Protein AF-A0AAN8H7Q9-F1 (afdb_monomer)

pLDDT: mean 80.53, std 20.93, range [28.33, 98.38]

Mean predicted aligned error: 12.23 Å

Nearest PDB structures (foldseek):
  8fty-assembly5_E  TM=9.193E-01  e=4.918E-11  Trichoplusia ni
  7l0e-assembly1_A  TM=9.552E-01  e=1.411E-10  Bos taurus
  7k8g-assembly1_B  TM=9.701E-01  e=2.687E-10  Bos taurus
  8fty-assembly7_G  TM=9.472E-01  e=7.856E-11  Trichoplusia ni
  8fty-assembly4_D  TM=8.831E-01  e=5.529E-11  Trichoplusia ni

Foldseek 3Di:
DDDDDDDDDDDDDPPPDDDPDPDPDPDPDPDDDDCVVVQDADDWFADWDWDDDDDFDDQPDFAKDKAKAARAQAFAVDGHPDRQQHAI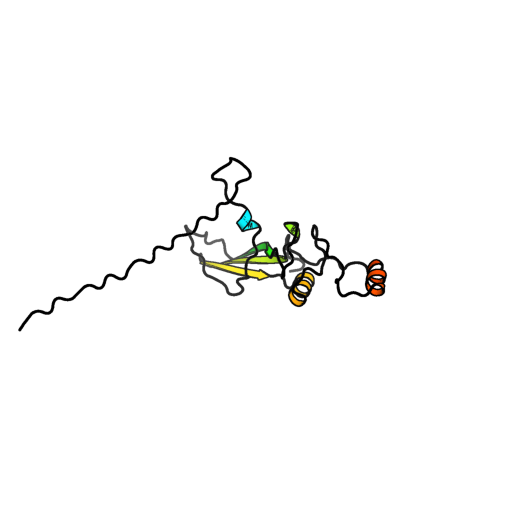KMWIWGDDRRTTIIGIDTDPFPQVVVCNVVSHRPAADDRRDDDPDPPDDPVSNVVVVVDDGDHDPRPRHDDDDDPD

Radius of gyration: 24.79 Å; Cα contacts (8 Å, |Δi|>4): 220; chains: 1; bounding box: 49×56×84 Å

Solvent-accessible surface area (backbone atoms only — not comparable to full-atom values): 10548 Å² total; per-residue (Å²): 140,80,86,83,82,83,78,83,82,78,78,83,81,83,80,80,78,77,81,76,76,85,73,83,68,96,55,96,77,76,91,69,84,74,62,64,74,72,71,45,62,61,83,69,37,77,66,74,38,83,60,90,80,86,82,82,63,60,87,87,56,65,50,72,53,73,49,54,28,50,31,35,38,61,35,70,92,41,70,54,75,32,77,85,42,18,42,19,27,39,37,37,40,40,34,51,93,68,43,48,31,38,31,25,43,65,56,89,28,67,45,52,48,53,17,59,77,66,45,27,68,71,55,39,46,87,62,32,80,48,75,76,64,88,85,52,51,76,65,53,62,53,53,53,72,76,50,79,79,71,78,66,59,70,69,20,75,68,86,78,91,72,96,122

Sequence (164 aa):
MEPITQQQNKSPALTKSKSRKNINHFTDVHGLPCIENIVRSVEETPEPISTNIIGKIPEWINGSFLRNGPGKFEIGNHKFNHWFDGMALLHQFKITNGSVTYKSRFLSSDSYKANNEKNRIVVSEFGTLTMPDPCQNFFQRFLSRFELPKSTDNANVSFVTYKG

InterPro domains:
  IPR004294 Carotenoid oxygenase [PF03055] (42-163)
  IPR004294 Carotenoid oxygenase [PTHR10543] (43-163)

Structure (mmCIF, N/CA/C/O backbone):
data_AF-A0AAN8H7Q9-F1
#
_entry.id   AF-A0AAN8H7Q9-F1
#
loop_
_atom_site.group_PDB
_atom_site.id
_atom_site.type_symbol
_atom_site.label_atom_id
_atom_site.label_alt_id
_atom_site.label_comp_id
_atom_site.label_asym_id
_atom_site.label_entity_id
_atom_site.label_seq_id
_atom_site.pdbx_PDB_ins_code
_atom_site.Cartn_x
_atom_site.Cartn_y
_atom_site.Cartn_z
_atom_site.occupancy
_atom_site.B_iso_or_equiv
_atom_site.auth_seq_id
_atom_site.auth_comp_id
_atom_site.auth_asym_id
_atom_site.auth_atom_id
_atom_site.pdbx_PDB_model_num
ATOM 1 N N . MET A 1 1 ? 30.494 36.295 54.593 1.00 43.41 1 MET A N 1
ATOM 2 C CA . MET A 1 1 ? 29.357 35.488 54.104 1.00 43.41 1 MET A CA 1
ATOM 3 C C . MET A 1 1 ? 28.687 36.290 53.004 1.00 43.41 1 MET A C 1
ATOM 5 O O . MET A 1 1 ? 27.833 37.118 53.286 1.00 43.41 1 MET A O 1
ATOM 9 N N . GLU A 1 2 ? 29.180 36.135 51.780 1.00 34.34 2 GLU A N 1
ATOM 10 C CA . GLU A 1 2 ? 28.620 36.761 50.579 1.00 34.34 2 GLU A CA 1
ATOM 11 C C . GLU A 1 2 ? 27.520 35.856 50.001 1.00 34.34 2 GLU A C 1
ATOM 13 O O . GLU A 1 2 ? 27.703 34.635 49.982 1.00 34.34 2 GLU A O 1
ATOM 18 N N . PRO A 1 3 ? 26.382 36.398 49.536 1.00 33.59 3 PRO A N 1
ATOM 19 C CA . PRO A 1 3 ? 25.374 35.604 48.850 1.00 33.59 3 PRO A CA 1
ATOM 20 C C . PRO A 1 3 ? 25.760 35.395 47.377 1.00 33.59 3 PRO A C 1
ATOM 22 O O . PRO A 1 3 ? 25.965 36.340 46.620 1.00 33.59 3 PRO A O 1
ATOM 25 N N . ILE A 1 4 ? 25.843 34.126 46.976 1.00 36.22 4 ILE A N 1
ATOM 26 C CA . ILE A 1 4 ? 26.117 33.674 45.608 1.00 36.22 4 ILE A CA 1
ATOM 27 C C . ILE A 1 4 ? 24.851 33.870 44.760 1.00 36.22 4 ILE A C 1
ATOM 29 O O . ILE A 1 4 ? 23.852 33.170 44.933 1.00 36.22 4 ILE A O 1
ATOM 33 N N . THR A 1 5 ? 24.903 34.810 43.820 1.00 36.94 5 THR A N 1
ATOM 34 C CA . THR A 1 5 ? 23.888 35.025 42.780 1.00 36.94 5 THR A CA 1
ATOM 35 C C . THR A 1 5 ? 23.876 33.845 41.802 1.00 36.94 5 THR A C 1
ATOM 37 O O . THR A 1 5 ? 24.838 33.632 41.065 1.00 36.94 5 THR A O 1
ATOM 40 N N . GLN A 1 6 ? 22.783 33.076 41.766 1.00 35.16 6 GLN A N 1
ATOM 41 C CA . GLN A 1 6 ? 22.577 32.015 40.774 1.00 35.16 6 GLN A CA 1
ATOM 42 C C . GLN A 1 6 ? 22.249 32.624 39.401 1.00 35.16 6 GLN A C 1
ATOM 44 O O . GLN A 1 6 ? 21.205 33.247 39.211 1.00 35.16 6 GLN A O 1
ATOM 49 N N . GLN A 1 7 ? 23.146 32.431 38.432 1.00 32.53 7 GLN A N 1
ATOM 50 C CA . GLN A 1 7 ? 22.914 32.743 37.022 1.00 32.53 7 GLN A CA 1
ATOM 51 C C . GLN A 1 7 ? 21.978 31.694 36.400 1.00 32.53 7 GLN A C 1
ATOM 53 O O . GLN A 1 7 ? 22.297 30.508 36.337 1.00 32.53 7 GLN A O 1
ATOM 58 N N . GLN A 1 8 ? 20.814 32.138 35.923 1.00 32.34 8 GLN A N 1
ATOM 59 C CA . GLN A 1 8 ? 19.909 31.340 35.096 1.00 32.34 8 GLN A CA 1
ATOM 60 C C . GLN A 1 8 ? 20.484 31.204 33.678 1.00 32.34 8 GLN A C 1
ATOM 62 O O . GLN A 1 8 ? 20.412 32.133 32.874 1.00 32.34 8 GLN A O 1
ATOM 67 N N . ASN A 1 9 ? 21.015 30.026 33.350 1.00 28.33 9 ASN A N 1
ATOM 68 C CA . ASN A 1 9 ? 21.369 29.660 31.980 1.00 28.33 9 ASN A CA 1
ATOM 69 C C . ASN A 1 9 ? 20.093 29.434 31.150 1.00 28.33 9 ASN A C 1
ATOM 71 O O . ASN A 1 9 ? 19.476 28.372 31.210 1.00 28.33 9 ASN A O 1
ATOM 75 N N . LYS A 1 10 ? 19.698 30.433 30.352 1.00 31.55 10 LYS A N 1
ATOM 76 C CA . LYS A 1 10 ? 18.720 30.271 29.266 1.00 31.55 10 LYS A CA 1
ATOM 77 C C . LYS A 1 10 ? 19.407 29.608 28.070 1.00 31.55 10 LYS A C 1
ATOM 79 O O . LYS A 1 10 ? 20.234 30.226 27.406 1.00 31.55 10 LYS A O 1
ATOM 84 N N . SER A 1 11 ? 19.054 28.358 27.785 1.00 29.17 11 SER A N 1
ATOM 85 C CA . SER A 1 11 ? 19.446 27.668 26.551 1.00 29.17 11 SER A CA 1
ATOM 86 C C . SER A 1 11 ? 18.762 28.315 25.332 1.00 29.17 11 SER A C 1
ATOM 88 O O . SER A 1 11 ? 17.565 28.610 25.401 1.00 29.17 11 SER A O 1
ATOM 90 N N . PRO A 1 12 ? 19.470 28.548 24.212 1.00 31.33 12 PRO A N 1
ATOM 91 C CA . PRO A 1 12 ? 18.892 29.205 23.047 1.00 31.33 12 PRO A CA 1
ATOM 92 C C . PRO A 1 12 ? 17.979 28.246 22.272 1.00 31.33 12 PRO A C 1
ATOM 94 O O . PRO A 1 12 ? 18.347 27.115 21.955 1.00 31.33 12 PRO A O 1
ATOM 97 N N . ALA A 1 13 ? 16.771 28.717 21.961 1.00 33.22 13 ALA A N 1
ATOM 98 C CA . ALA A 1 13 ? 15.806 28.016 21.129 1.00 33.22 13 ALA A CA 1
ATOM 99 C C . ALA A 1 13 ? 16.353 27.842 19.702 1.00 33.22 13 ALA A C 1
ATOM 101 O O . ALA A 1 13 ? 16.671 28.815 19.018 1.00 33.22 13 ALA A O 1
ATOM 102 N N . LEU A 1 14 ? 16.439 26.592 19.242 1.00 29.62 14 LEU A N 1
ATOM 103 C CA . LEU 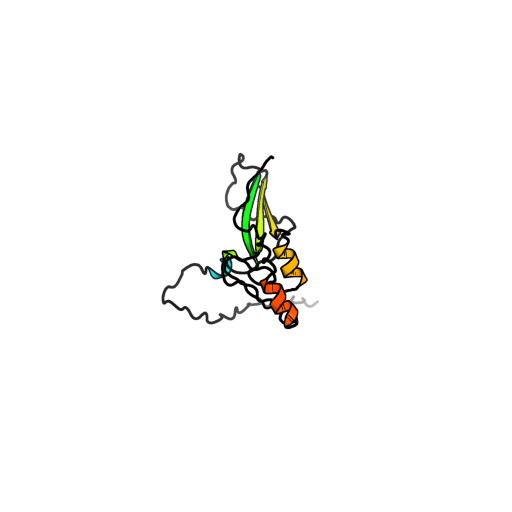A 1 14 ? 16.862 26.240 17.889 1.00 29.62 14 LEU A CA 1
ATOM 104 C C . LEU A 1 14 ? 15.729 26.562 16.893 1.00 29.62 14 LEU A C 1
ATOM 106 O O . LEU A 1 14 ? 14.876 25.725 16.591 1.00 29.62 14 LEU A O 1
ATOM 110 N N . THR A 1 15 ? 15.691 27.787 16.375 1.00 32.22 15 THR A N 1
ATOM 111 C CA . THR A 1 15 ? 14.812 28.156 15.257 1.00 32.22 15 THR A CA 1
ATOM 112 C C . THR A 1 15 ? 15.283 27.454 13.983 1.00 32.22 15 THR A C 1
ATOM 114 O O . THR A 1 15 ? 16.221 27.896 13.324 1.00 32.22 15 THR A O 1
ATOM 117 N N . LYS A 1 16 ? 14.631 26.342 13.618 1.00 31.02 16 LYS A N 1
ATOM 118 C CA . LYS A 1 16 ? 14.824 25.682 12.318 1.00 31.02 16 LYS A CA 1
ATOM 119 C C . LYS A 1 16 ? 14.235 26.562 11.212 1.00 31.02 16 LYS A C 1
ATOM 121 O O . LYS A 1 16 ? 13.026 26.550 10.982 1.00 31.02 16 LYS A O 1
ATOM 126 N N . SER A 1 17 ? 15.087 27.303 10.508 1.00 32.59 17 SER A N 1
ATOM 127 C CA . SER A 1 17 ? 14.730 27.966 9.255 1.00 32.59 17 SER A CA 1
ATOM 128 C C . SER A 1 17 ? 14.482 26.900 8.181 1.00 32.59 17 SER A C 1
ATOM 130 O O . SER A 1 17 ? 15.395 26.280 7.638 1.00 32.59 17 SER A O 1
ATOM 132 N N . LYS A 1 18 ? 13.210 26.626 7.877 1.00 42.06 18 LYS A N 1
ATOM 133 C CA . LYS A 1 18 ? 12.862 25.832 6.695 1.00 42.06 18 LYS A CA 1
ATOM 134 C C . LYS A 1 18 ? 13.144 26.689 5.462 1.00 42.06 18 LYS A C 1
ATOM 136 O O . LYS A 1 18 ? 12.385 27.608 5.165 1.00 42.06 18 LYS A O 1
ATOM 141 N N . SER A 1 19 ? 14.233 26.380 4.761 1.00 36.41 19 SER A N 1
ATOM 142 C CA . SER A 1 19 ? 14.482 26.862 3.402 1.00 36.41 19 SER A CA 1
ATOM 143 C C . SER A 1 19 ? 13.268 26.516 2.532 1.00 36.41 19 SER A C 1
ATOM 145 O O . SER A 1 19 ? 12.966 25.341 2.303 1.00 36.41 19 SER A O 1
ATOM 147 N N . ARG A 1 20 ? 12.511 27.539 2.118 1.00 44.41 20 ARG A N 1
ATOM 148 C CA . ARG A 1 20 ? 11.420 27.395 1.152 1.00 44.41 20 ARG A CA 1
ATOM 149 C C . ARG A 1 20 ? 12.067 27.131 -0.202 1.00 44.41 20 ARG A C 1
ATOM 151 O O . ARG A 1 20 ? 12.601 28.046 -0.819 1.00 44.41 20 ARG A O 1
ATOM 158 N N . LYS A 1 21 ? 12.046 25.877 -0.654 1.00 51.00 21 LYS A N 1
ATOM 159 C CA . LYS A 1 21 ? 12.321 25.569 -2.060 1.00 51.00 21 LYS A CA 1
ATOM 160 C C . LYS A 1 21 ? 11.288 26.331 -2.896 1.00 51.00 21 LYS A C 1
ATOM 162 O O . LYS A 1 21 ? 10.095 26.195 -2.633 1.00 51.00 21 LYS A O 1
ATOM 167 N N . ASN A 1 22 ? 11.740 27.142 -3.850 1.00 48.22 22 ASN A N 1
ATOM 168 C CA . ASN A 1 22 ? 10.863 27.778 -4.831 1.00 48.22 22 ASN A CA 1
ATOM 169 C C . ASN A 1 22 ? 10.239 26.673 -5.687 1.00 48.22 22 ASN A C 1
ATOM 171 O O . ASN A 1 22 ? 10.899 26.096 -6.548 1.00 48.22 22 ASN A O 1
ATOM 175 N N . ILE A 1 23 ? 8.991 26.325 -5.384 1.00 62.56 23 ILE A N 1
ATOM 176 C CA . ILE A 1 23 ? 8.201 25.408 -6.196 1.00 62.56 23 ILE A CA 1
ATOM 177 C C . ILE A 1 23 ? 7.611 26.260 -7.315 1.00 62.56 23 ILE A C 1
ATOM 179 O O . ILE A 1 23 ? 6.762 27.113 -7.066 1.00 62.56 23 ILE A O 1
ATOM 183 N N . ASN A 1 24 ? 8.097 26.062 -8.538 1.00 59.38 24 ASN A N 1
ATOM 184 C CA . ASN A 1 24 ? 7.497 26.679 -9.713 1.00 59.38 24 ASN A CA 1
AT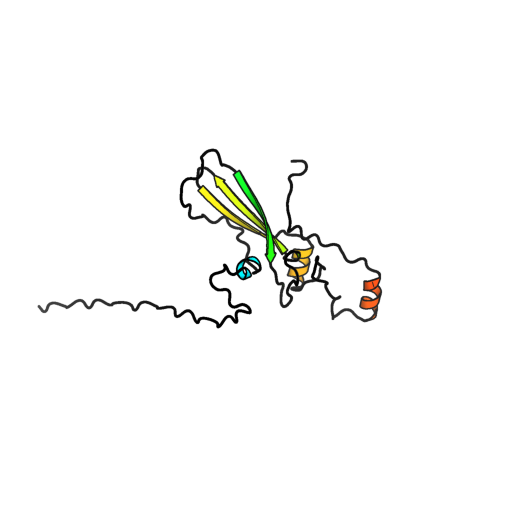OM 185 C C . ASN A 1 24 ? 6.113 26.055 -9.908 1.00 59.38 24 ASN A C 1
ATOM 187 O O . ASN A 1 24 ? 5.997 24.889 -10.287 1.00 59.38 24 ASN A O 1
ATOM 191 N N . HIS A 1 25 ? 5.066 26.812 -9.602 1.00 56.97 25 HIS A N 1
ATOM 192 C CA . HIS A 1 25 ? 3.703 26.403 -9.892 1.00 56.97 25 HIS A CA 1
ATOM 193 C C . HIS A 1 25 ? 3.428 26.644 -11.381 1.00 56.97 25 HIS A C 1
ATOM 195 O O . HIS A 1 25 ? 3.603 27.752 -11.873 1.00 56.97 25 HIS A O 1
ATOM 201 N N . PHE A 1 26 ? 3.005 25.602 -12.101 1.00 67.81 26 PHE A N 1
ATOM 202 C CA . PHE A 1 26 ? 2.601 25.694 -13.514 1.00 67.81 26 PHE A CA 1
ATOM 203 C C . PHE A 1 26 ? 1.240 26.390 -13.710 1.00 67.81 26 PHE A C 1
ATOM 205 O O . PHE A 1 26 ? 0.814 26.609 -14.840 1.00 67.81 26 PHE A O 1
ATOM 212 N N . THR A 1 27 ? 0.548 26.715 -12.617 1.00 70.25 27 THR A N 1
ATOM 213 C CA . THR A 1 27 ? -0.794 27.304 -12.600 1.00 70.25 27 THR A CA 1
ATOM 214 C C . THR A 1 27 ? -0.889 28.365 -11.508 1.00 70.25 27 THR A C 1
ATOM 216 O O . THR A 1 27 ? -0.396 28.128 -10.405 1.00 70.25 27 THR A O 1
ATOM 219 N N . ASP A 1 28 ? -1.635 29.443 -11.750 1.00 70.94 28 ASP A N 1
ATOM 220 C CA . ASP A 1 28 ? -1.913 30.515 -10.772 1.00 70.94 28 ASP A CA 1
ATOM 221 C C . ASP A 1 28 ? -2.919 30.113 -9.671 1.00 70.94 28 ASP A C 1
ATOM 223 O O . ASP A 1 28 ? -3.431 30.943 -8.919 1.00 70.94 28 ASP A O 1
ATOM 227 N N . VAL A 1 29 ? -3.243 28.821 -9.566 1.00 74.50 29 VAL A N 1
ATOM 228 C CA . VAL A 1 29 ? -4.156 28.296 -8.549 1.00 74.50 29 VAL A CA 1
ATOM 229 C C . VAL A 1 29 ? -3.379 28.023 -7.263 1.00 74.50 29 VAL A C 1
ATOM 231 O O . VAL A 1 29 ? -2.494 27.167 -7.215 1.00 74.50 29 VAL A O 1
ATOM 234 N N . HIS A 1 30 ? -3.732 28.738 -6.198 1.00 75.38 30 HIS A N 1
ATOM 235 C CA . HIS A 1 30 ? -3.094 28.637 -4.887 1.00 75.38 30 HIS A CA 1
ATOM 236 C C . HIS A 1 30 ? -4.024 27.987 -3.854 1.00 75.38 30 HIS A C 1
ATOM 238 O O . HIS A 1 30 ? -5.244 28.056 -3.960 1.00 75.38 30 HIS A O 1
ATOM 244 N N . GLY A 1 31 ? -3.444 27.354 -2.830 1.00 76.62 31 GLY A N 1
ATOM 245 C CA . GLY A 1 31 ? -4.199 26.784 -1.705 1.00 76.62 31 GLY A CA 1
ATOM 246 C C . GLY A 1 31 ? -4.783 25.385 -1.934 1.00 76.62 31 GLY A C 1
ATOM 247 O O . GLY A 1 31 ? -5.403 24.842 -1.022 1.00 76.62 31 GLY A O 1
ATOM 248 N N . LEU A 1 32 ? -4.563 24.769 -3.100 1.00 77.62 32 LEU A N 1
ATOM 249 C CA . LEU A 1 32 ? -4.926 23.368 -3.314 1.00 77.62 32 LEU A CA 1
ATOM 250 C C . LEU A 1 32 ? -3.979 22.424 -2.550 1.00 77.62 32 LEU A C 1
ATOM 252 O O . LEU A 1 32 ? -2.772 22.684 -2.483 1.00 77.62 32 LEU A O 1
ATOM 256 N N . PRO A 1 33 ? -4.490 21.305 -2.003 1.00 78.94 33 PRO A N 1
ATOM 257 C CA . PRO A 1 33 ? -3.647 20.262 -1.435 1.00 78.94 33 PRO A CA 1
ATOM 258 C C . PRO A 1 33 ? -2.654 19.737 -2.477 1.00 78.94 33 PRO A C 1
ATOM 260 O O . PRO A 1 33 ? -3.031 19.402 -3.600 1.00 78.94 33 PRO A O 1
ATOM 263 N N . CYS A 1 34 ? -1.378 19.638 -2.104 1.00 81.62 34 CYS A N 1
ATOM 264 C CA . CYS A 1 34 ? -0.363 19.069 -2.983 1.00 81.62 34 CYS A CA 1
ATOM 265 C C . CYS A 1 34 ? -0.536 17.545 -3.074 1.00 81.62 34 CYS A C 1
ATOM 267 O O . CYS A 1 34 ? -0.375 16.839 -2.075 1.00 81.62 34 CYS A O 1
ATOM 269 N N . ILE A 1 35 ? -0.821 17.038 -4.276 1.00 84.75 35 ILE A N 1
ATOM 270 C CA . ILE A 1 35 ? -0.970 15.597 -4.542 1.00 84.75 35 ILE A CA 1
ATOM 271 C C . ILE A 1 35 ? 0.366 14.845 -4.581 1.00 84.75 35 ILE A C 1
ATOM 273 O O . ILE A 1 35 ? 0.370 13.620 -4.549 1.00 84.75 35 ILE A O 1
ATOM 277 N N . GLU A 1 36 ? 1.501 15.550 -4.610 1.00 86.38 36 GLU A N 1
ATOM 278 C CA . GLU A 1 36 ? 2.843 14.949 -4.667 1.00 86.38 36 GLU A CA 1
ATOM 279 C C . GLU A 1 36 ? 3.057 13.913 -3.556 1.00 86.38 36 GLU A C 1
ATOM 281 O O . GLU A 1 36 ? 3.633 12.856 -3.786 1.00 86.38 36 GLU A O 1
ATOM 286 N N . ASN A 1 37 ? 2.541 14.184 -2.354 1.00 87.25 37 ASN A N 1
ATOM 287 C CA . ASN A 1 37 ? 2.686 13.274 -1.219 1.00 87.25 37 ASN A CA 1
ATOM 288 C C . ASN A 1 37 ? 1.944 11.938 -1.414 1.00 87.25 37 ASN A C 1
ATOM 290 O O . ASN A 1 37 ? 2.279 10.975 -0.735 1.00 87.25 37 ASN A O 1
ATOM 294 N N . ILE A 1 38 ? 0.956 11.871 -2.314 1.00 89.50 38 ILE A N 1
ATOM 295 C CA . ILE A 1 38 ? 0.201 10.644 -2.627 1.00 89.50 38 ILE A CA 1
ATOM 296 C C . ILE A 1 38 ? 1.017 9.723 -3.546 1.00 89.50 38 ILE A C 1
ATOM 298 O O . ILE A 1 38 ? 0.860 8.508 -3.502 1.00 89.50 38 ILE A O 1
ATOM 302 N N . VAL A 1 39 ? 1.907 10.297 -4.360 1.00 90.88 39 VAL A N 1
ATOM 303 C CA . VAL A 1 39 ? 2.738 9.584 -5.346 1.00 90.88 39 VAL A CA 1
ATOM 304 C C . VAL A 1 39 ? 4.214 9.541 -4.939 1.00 90.88 39 VAL A C 1
ATOM 306 O O . VAL A 1 39 ? 5.102 9.414 -5.779 1.00 90.88 39 VAL A O 1
ATOM 309 N N . ARG A 1 40 ? 4.492 9.679 -3.639 1.00 93.25 40 ARG A N 1
ATOM 310 C CA . ARG A 1 40 ? 5.839 9.583 -3.075 1.00 93.25 40 ARG A CA 1
ATOM 311 C C . ARG A 1 40 ? 6.040 8.214 -2.442 1.00 93.25 40 ARG A C 1
ATOM 313 O O . ARG A 1 40 ? 5.154 7.714 -1.754 1.00 93.25 40 ARG A O 1
ATOM 320 N N . SER A 1 41 ? 7.224 7.641 -2.637 1.00 95.75 41 SER A N 1
ATOM 321 C CA . SER A 1 41 ? 7.609 6.404 -1.962 1.00 95.75 41 SER A CA 1
ATOM 322 C C . SER A 1 41 ? 7.650 6.578 -0.453 1.00 95.75 41 SER A C 1
ATOM 324 O O . SER A 1 41 ? 8.100 7.604 0.065 1.00 95.75 41 SER A O 1
ATOM 326 N N . VAL A 1 42 ? 7.202 5.544 0.244 1.00 95.94 42 VAL A N 1
ATOM 327 C CA . VAL A 1 42 ? 7.226 5.465 1.701 1.00 95.94 42 VAL A CA 1
ATOM 328 C C . VAL A 1 42 ? 7.930 4.191 2.139 1.00 95.94 42 VAL A C 1
ATOM 330 O O . VAL A 1 42 ? 7.989 3.203 1.407 1.00 95.94 42 VAL A O 1
ATOM 333 N N . GLU A 1 43 ? 8.468 4.215 3.350 1.00 95.56 43 GLU A N 1
ATOM 334 C CA . GLU A 1 43 ? 8.970 3.009 3.994 1.00 95.56 43 GLU A CA 1
ATOM 335 C C . GLU A 1 43 ? 7.808 2.223 4.608 1.00 95.56 43 GLU A C 1
ATOM 337 O O . GLU A 1 43 ? 6.776 2.782 4.997 1.00 95.56 43 GLU A O 1
ATOM 342 N N . GLU A 1 44 ? 7.966 0.906 4.686 1.00 95.75 44 GLU A N 1
ATOM 343 C CA . GLU A 1 44 ? 7.010 0.078 5.408 1.00 95.75 44 GLU A CA 1
ATOM 344 C C . GLU A 1 44 ? 7.158 0.250 6.923 1.00 95.75 44 GLU A C 1
ATOM 346 O O . GLU A 1 44 ? 8.218 0.589 7.443 1.00 95.75 44 GLU A O 1
ATOM 351 N N . THR A 1 45 ? 6.071 0.020 7.652 1.00 97.25 45 THR A N 1
ATOM 352 C CA . THR A 1 45 ? 6.030 0.073 9.115 1.00 97.25 45 THR A CA 1
ATOM 353 C C . THR A 1 45 ? 5.539 -1.285 9.617 1.00 97.25 45 THR A C 1
ATOM 355 O O . THR A 1 45 ? 4.343 -1.435 9.885 1.00 97.25 45 THR A O 1
ATOM 358 N N . PRO A 1 46 ? 6.416 -2.307 9.671 1.00 96.00 46 PRO A N 1
ATOM 359 C CA . PRO A 1 46 ? 6.003 -3.679 9.967 1.00 96.00 46 PRO A CA 1
ATOM 360 C C . PRO A 1 46 ? 5.525 -3.839 11.413 1.00 96.00 46 PRO A C 1
ATOM 362 O O . PRO A 1 46 ? 4.575 -4.585 11.670 1.00 96.00 46 PRO A O 1
ATOM 365 N N . GLU A 1 47 ? 6.141 -3.097 12.335 1.00 97.38 47 GLU A N 1
ATOM 366 C CA . GLU A 1 47 ? 5.757 -3.071 13.741 1.00 97.38 47 GLU A CA 1
ATOM 367 C C . GLU A 1 47 ? 4.540 -2.160 13.961 1.00 97.38 47 GLU A C 1
ATOM 369 O O . GLU A 1 47 ? 4.543 -1.017 13.496 1.00 97.38 47 GLU A O 1
ATOM 374 N N . PRO A 1 48 ? 3.492 -2.622 14.668 1.00 97.00 48 PRO A N 1
ATOM 375 C CA . PRO A 1 48 ? 2.312 -1.806 14.917 1.00 97.00 48 PRO A CA 1
ATOM 376 C C . PRO A 1 48 ? 2.634 -0.542 15.717 1.00 97.00 48 PRO A C 1
ATOM 378 O O . PRO A 1 48 ? 3.149 -0.615 16.831 1.00 97.00 48 PRO A O 1
ATOM 381 N N . ILE A 1 49 ? 2.244 0.616 15.187 1.00 97.69 49 ILE A N 1
ATOM 382 C CA . ILE A 1 49 ? 2.345 1.904 15.877 1.00 97.69 49 ILE A CA 1
ATOM 383 C C . ILE A 1 49 ? 0.982 2.341 16.412 1.00 97.69 49 ILE A C 1
ATOM 385 O O . ILE A 1 49 ? -0.048 2.163 15.757 1.00 97.69 49 ILE A O 1
ATOM 389 N N . SER A 1 50 ? 0.966 2.937 17.603 1.00 96.50 50 SER A N 1
ATOM 390 C CA . SER A 1 50 ? -0.241 3.546 18.168 1.00 96.50 50 SER A CA 1
ATOM 391 C C . SER A 1 50 ? -0.584 4.845 17.445 1.00 96.50 50 SER A C 1
ATOM 393 O O . SER A 1 50 ? 0.298 5.630 17.098 1.00 96.50 50 SER A O 1
ATOM 395 N N . THR A 1 51 ? -1.876 5.089 17.239 1.00 96.12 51 THR A N 1
ATOM 396 C CA . THR A 1 51 ? -2.372 6.305 16.582 1.00 96.12 51 THR A CA 1
ATOM 397 C C . THR A 1 51 ? -2.998 7.268 17.590 1.00 96.12 51 THR A C 1
ATOM 399 O O . THR A 1 51 ? -3.489 6.855 18.641 1.00 96.12 51 THR A O 1
ATOM 402 N N . ASN A 1 52 ? -2.975 8.567 17.278 1.00 96.50 52 ASN A N 1
ATOM 403 C CA . ASN A 1 52 ? -3.677 9.576 18.067 1.00 96.50 52 ASN A CA 1
ATOM 404 C C . ASN A 1 52 ? -5.140 9.661 17.615 1.00 96.50 52 ASN A C 1
ATOM 406 O O . ASN A 1 52 ? -5.408 9.969 16.453 1.00 96.50 52 ASN A O 1
ATOM 410 N N . ILE A 1 53 ? -6.075 9.404 18.527 1.00 95.81 53 ILE A N 1
ATOM 411 C CA . ILE A 1 53 ? -7.510 9.354 18.232 1.00 95.81 53 ILE A CA 1
ATOM 412 C C . ILE A 1 53 ? -8.152 10.673 18.661 1.00 95.81 53 ILE A C 1
ATOM 414 O O . ILE A 1 53 ? -8.031 11.089 19.810 1.00 95.81 53 ILE A O 1
ATOM 418 N N . ILE A 1 54 ? -8.862 11.318 17.734 1.00 96.81 54 ILE A N 1
ATOM 419 C CA . ILE A 1 54 ? -9.659 12.519 18.000 1.00 96.81 54 ILE A CA 1
ATOM 420 C C . ILE A 1 54 ? -11.136 12.121 17.909 1.00 96.81 54 ILE A C 1
ATOM 422 O O . ILE A 1 54 ? -11.593 11.682 16.855 1.00 96.81 54 ILE A O 1
ATOM 426 N N . GLY A 1 55 ? -11.879 12.265 19.008 1.00 95.94 55 GLY A N 1
ATOM 427 C CA . GLY A 1 55 ? -13.273 11.814 19.125 1.00 95.94 55 GLY A CA 1
ATOM 428 C C . GLY A 1 55 ? -13.413 10.446 19.806 1.00 95.94 55 GLY A C 1
ATOM 429 O O . GLY A 1 55 ? -12.526 10.024 20.545 1.00 95.94 55 GLY A O 1
ATOM 430 N N . LYS A 1 56 ? -14.542 9.757 19.584 1.00 95.56 56 LYS A N 1
ATOM 431 C CA . LYS A 1 56 ? -14.835 8.428 20.155 1.00 95.56 56 LYS A CA 1
ATOM 432 C C . LYS A 1 56 ? -15.092 7.418 19.038 1.00 95.56 56 LYS A C 1
ATOM 434 O O . LYS A 1 56 ? -15.961 7.637 18.197 1.00 95.56 56 LYS A O 1
ATOM 439 N N . ILE A 1 57 ? -14.373 6.298 19.061 1.00 95.75 57 ILE A N 1
ATOM 440 C CA . ILE A 1 57 ? -14.642 5.163 18.171 1.00 95.75 57 ILE A CA 1
ATOM 441 C C . ILE A 1 57 ? -15.862 4.399 18.707 1.00 95.75 57 ILE A C 1
ATOM 443 O O . ILE A 1 57 ? -15.879 4.065 19.895 1.00 95.75 57 ILE A O 1
ATOM 447 N N . PRO A 1 58 ? -16.885 4.125 17.876 1.00 95.88 58 PRO A N 1
ATOM 448 C CA . PRO A 1 58 ? -18.035 3.331 18.288 1.00 95.88 58 PRO A CA 1
ATOM 449 C C . PRO A 1 58 ? -17.640 1.929 18.766 1.00 95.88 58 PRO A C 1
ATOM 451 O O . PRO A 1 58 ? -16.840 1.250 18.130 1.00 95.88 58 PRO A O 1
ATOM 454 N N . GLU A 1 59 ? -18.246 1.477 19.863 1.00 94.00 59 GLU A N 1
ATOM 455 C CA . GLU A 1 59 ? -17.892 0.216 20.540 1.00 94.00 59 GLU A CA 1
ATOM 456 C C . GLU A 1 59 ? -18.159 -1.033 19.686 1.00 94.00 59 GLU A C 1
ATOM 458 O O . GLU A 1 59 ? -17.506 -2.058 19.862 1.00 94.00 59 GLU A O 1
ATOM 463 N N . TRP A 1 60 ? -19.071 -0.936 18.716 1.00 95.62 60 TRP A N 1
ATOM 464 C CA . TRP A 1 60 ? -19.368 -2.007 17.764 1.00 95.62 60 TRP A CA 1
ATOM 465 C C . TRP A 1 60 ? -18.321 -2.145 16.645 1.00 95.62 60 TRP A C 1
ATOM 467 O O . TRP A 1 60 ? -18.351 -3.127 15.905 1.00 95.62 60 TRP A O 1
ATOM 477 N N . ILE A 1 61 ? -17.384 -1.198 16.504 1.00 96.38 61 ILE A N 1
ATOM 478 C CA . ILE A 1 61 ? -16.288 -1.296 15.533 1.00 96.38 61 ILE A CA 1
ATOM 479 C C . ILE A 1 61 ? -15.116 -2.031 16.180 1.00 96.38 61 ILE A C 1
ATOM 481 O O . ILE A 1 61 ? -14.357 -1.470 16.969 1.00 96.38 61 ILE A O 1
ATOM 485 N N . ASN A 1 62 ? -14.939 -3.291 15.796 1.00 96.56 62 ASN A N 1
ATOM 486 C CA . ASN A 1 62 ? -13.804 -4.106 16.207 1.00 96.56 62 ASN A CA 1
ATOM 487 C C . ASN A 1 62 ? -13.354 -4.976 15.031 1.00 96.56 62 ASN A C 1
ATOM 489 O O . ASN A 1 62 ? -14.156 -5.708 14.454 1.00 96.56 62 ASN A O 1
ATOM 493 N N . GLY A 1 63 ? -12.086 -4.872 14.641 1.00 96.44 63 GLY A N 1
ATOM 494 C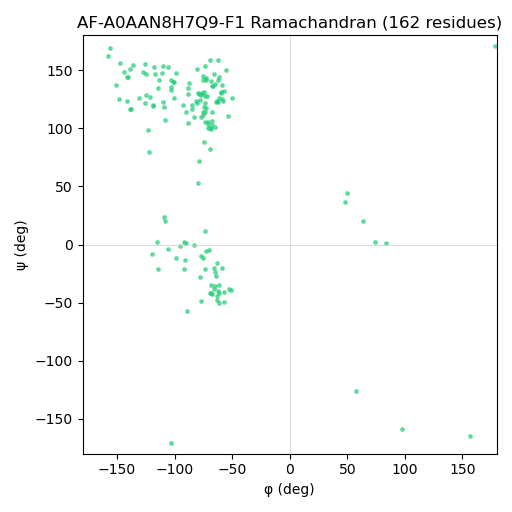 CA . GLY A 1 63 ? -11.580 -5.586 13.474 1.00 96.44 63 GLY A CA 1
ATOM 495 C C . GLY A 1 63 ? -10.347 -4.953 12.844 1.00 96.44 63 GLY A C 1
ATOM 496 O O . GLY A 1 63 ? -9.661 -4.127 13.442 1.00 96.44 63 GLY A O 1
ATOM 497 N N . SER A 1 64 ? -10.047 -5.373 11.616 1.00 96.56 64 SER A N 1
ATOM 498 C CA . SER A 1 64 ? -8.930 -4.848 10.827 1.00 96.56 64 SER A CA 1
ATOM 499 C C . SER A 1 64 ? -9.449 -4.210 9.550 1.00 96.56 64 SER A C 1
ATOM 501 O O . SER A 1 64 ? -10.038 -4.887 8.713 1.00 96.56 64 SER A O 1
ATOM 503 N N . PHE A 1 65 ? -9.195 -2.917 9.385 1.00 95.94 65 PHE A N 1
ATOM 504 C CA . PHE A 1 65 ? -9.416 -2.228 8.126 1.00 95.94 65 PHE A CA 1
ATOM 505 C C . PHE A 1 65 ? -8.145 -2.310 7.285 1.00 95.94 65 PHE A C 1
ATOM 507 O O . PHE A 1 65 ? -7.097 -1.782 7.662 1.00 95.94 65 PHE A O 1
ATOM 514 N N . LEU A 1 66 ? -8.239 -3.021 6.166 1.00 96.69 66 LEU A N 1
ATOM 515 C CA . LEU A 1 66 ? -7.138 -3.238 5.241 1.00 96.69 66 LEU A CA 1
ATOM 516 C C . LEU A 1 66 ? -7.311 -2.344 4.011 1.00 96.69 66 LEU A C 1
ATOM 518 O O . LEU A 1 66 ? -8.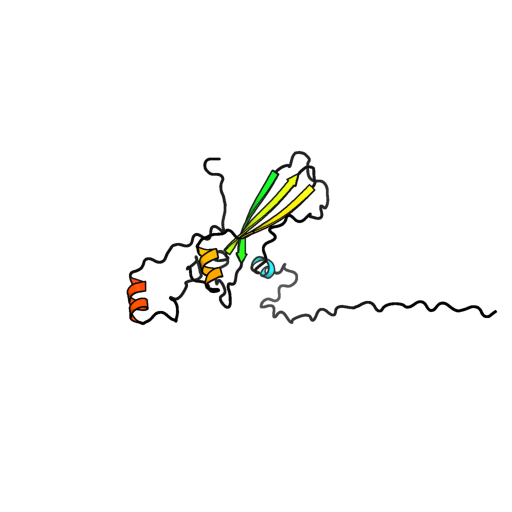400 -2.261 3.442 1.00 96.69 66 LEU A O 1
ATOM 522 N N . ARG A 1 67 ? -6.231 -1.696 3.579 1.00 96.56 67 ARG A N 1
ATOM 523 C CA . ARG A 1 67 ? -6.157 -1.002 2.291 1.00 96.56 67 ARG A CA 1
ATOM 524 C C . ARG A 1 67 ? -4.940 -1.468 1.517 1.00 96.56 67 ARG A C 1
ATOM 526 O O . ARG A 1 67 ? -3.914 -1.791 2.103 1.00 96.56 67 ARG A O 1
ATOM 533 N N . ASN A 1 68 ? -5.078 -1.468 0.203 1.00 95.19 68 ASN A N 1
ATOM 534 C CA . ASN A 1 68 ? -4.002 -1.738 -0.730 1.00 95.19 68 ASN A CA 1
ATOM 535 C C . ASN A 1 68 ? -3.774 -0.503 -1.605 1.00 95.19 68 ASN A C 1
ATOM 537 O O . ASN A 1 68 ? -4.701 0.295 -1.797 1.00 95.19 68 ASN A O 1
ATOM 541 N N . GLY A 1 69 ? -2.550 -0.339 -2.084 1.00 95.38 69 GLY A N 1
ATOM 542 C CA . GLY A 1 69 ? -2.164 0.758 -2.955 1.00 95.38 69 GLY A CA 1
ATOM 543 C C . GLY A 1 69 ? -0.681 0.714 -3.317 1.00 95.38 69 GLY A C 1
ATOM 544 O O . GLY A 1 69 ? 0.078 -0.065 -2.743 1.00 95.38 69 GLY A O 1
ATOM 545 N N . PRO A 1 70 ? -0.243 1.551 -4.265 1.00 96.31 70 PRO A N 1
ATOM 546 C CA . PRO A 1 70 ? 1.171 1.714 -4.568 1.00 96.31 70 PRO A CA 1
ATOM 547 C C . PRO A 1 70 ? 1.873 2.483 -3.439 1.00 96.31 70 PRO A C 1
ATOM 549 O O . PRO A 1 70 ? 1.440 3.570 -3.063 1.00 96.31 70 PRO A O 1
ATOM 552 N N . GLY A 1 71 ? 2.965 1.926 -2.909 1.00 94.75 71 GLY A N 1
ATOM 553 C CA . GLY A 1 71 ? 3.766 2.549 -1.845 1.00 94.75 71 GLY A CA 1
ATOM 554 C C . GLY A 1 71 ? 5.223 2.825 -2.213 1.00 94.75 71 GLY A C 1
ATOM 555 O O . GLY A 1 71 ? 5.930 3.479 -1.449 1.00 94.75 71 GLY A O 1
ATOM 556 N N . LYS A 1 72 ? 5.685 2.339 -3.371 1.00 95.69 72 LYS A N 1
ATOM 5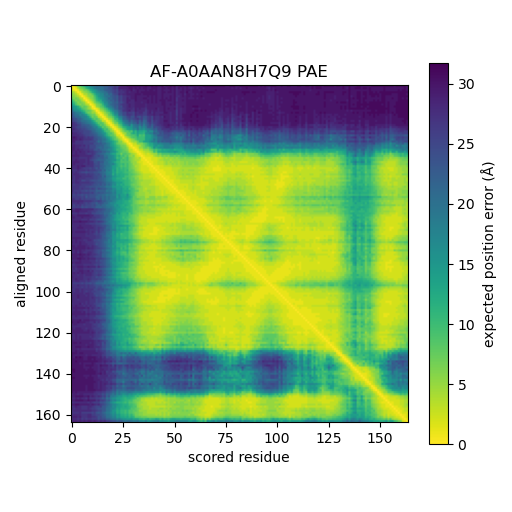57 C CA . LYS A 1 72 ? 7.052 2.552 -3.863 1.00 95.69 72 LYS A CA 1
ATOM 558 C C . LYS A 1 72 ? 7.049 2.855 -5.357 1.00 95.69 72 LYS A C 1
ATOM 560 O O . LYS A 1 72 ? 6.652 2.013 -6.156 1.00 95.69 72 LYS A O 1
ATOM 565 N N . PHE A 1 73 ? 7.501 4.052 -5.703 1.00 95.38 73 PHE A N 1
ATOM 566 C CA . PHE A 1 73 ? 7.498 4.649 -7.039 1.00 95.38 73 PHE A CA 1
ATOM 567 C C . PHE A 1 73 ? 8.892 4.685 -7.692 1.00 95.38 73 PHE A C 1
ATOM 569 O O . PHE A 1 73 ? 9.021 5.041 -8.865 1.00 95.38 73 PHE A O 1
ATOM 576 N N . GLU A 1 74 ? 9.929 4.255 -6.973 1.00 94.50 74 GLU A N 1
ATOM 577 C CA . GLU A 1 74 ? 11.288 4.135 -7.488 1.00 94.50 74 GLU A CA 1
ATOM 578 C C . GLU A 1 74 ? 12.031 2.927 -6.909 1.00 94.50 74 GLU A C 1
ATOM 580 O O . GLU A 1 74 ? 11.806 2.507 -5.771 1.00 94.50 74 GLU A O 1
ATOM 585 N N . ILE A 1 75 ? 12.931 2.361 -7.712 1.00 92.94 75 ILE A N 1
ATOM 586 C CA . ILE A 1 75 ? 13.807 1.250 -7.334 1.00 92.94 75 ILE A CA 1
ATOM 587 C C . ILE A 1 75 ? 15.194 1.534 -7.910 1.00 92.94 75 ILE A C 1
ATOM 589 O O . ILE A 1 75 ? 15.373 1.638 -9.127 1.00 92.94 75 ILE A O 1
ATOM 593 N N . GLY A 1 76 ? 16.176 1.698 -7.022 1.00 90.19 76 GLY A N 1
ATOM 594 C CA . GLY A 1 76 ? 17.492 2.210 -7.387 1.00 90.19 76 GLY A CA 1
ATOM 595 C C . GLY A 1 76 ? 17.381 3.588 -8.041 1.00 90.19 76 GLY A C 1
ATOM 596 O O . GLY A 1 76 ? 16.754 4.496 -7.501 1.00 90.19 76 GLY A O 1
ATOM 597 N N . ASN A 1 77 ? 17.957 3.727 -9.236 1.00 90.06 77 ASN A N 1
ATOM 598 C CA . ASN A 1 77 ? 17.901 4.966 -10.022 1.00 90.06 77 ASN A CA 1
ATOM 599 C C . ASN A 1 77 ? 16.719 5.014 -11.009 1.00 90.06 77 ASN A C 1
ATOM 601 O O . ASN A 1 77 ? 16.598 5.969 -11.777 1.00 90.06 77 ASN A O 1
ATOM 605 N N . HIS A 1 78 ? 15.862 3.991 -11.019 1.00 90.06 78 HIS A N 1
ATOM 606 C CA . HIS A 1 78 ? 14.743 3.875 -11.949 1.00 90.06 78 HIS A CA 1
ATOM 607 C C . HIS A 1 78 ? 13.436 4.289 -11.277 1.00 90.06 78 HIS A C 1
ATOM 609 O O . HIS A 1 78 ? 13.186 3.943 -10.124 1.00 90.06 78 HIS A O 1
ATOM 615 N N . LYS A 1 79 ? 12.590 5.007 -12.017 1.00 92.94 79 LYS A N 1
ATOM 616 C CA . LYS A 1 79 ? 11.279 5.471 -11.557 1.00 92.94 79 LYS A CA 1
ATOM 617 C C . LYS A 1 79 ? 10.181 4.841 -12.393 1.00 92.94 79 LYS A C 1
ATOM 619 O O . LYS A 1 79 ? 10.367 4.618 -13.588 1.00 92.94 79 LYS A O 1
ATOM 624 N N . PHE A 1 80 ? 9.049 4.591 -11.757 1.00 93.00 80 PHE A N 1
ATOM 625 C CA . PHE A 1 80 ? 7.829 4.217 -12.447 1.00 93.00 80 PHE A CA 1
ATOM 626 C C . PHE A 1 80 ? 7.198 5.443 -13.124 1.00 93.00 80 PHE A C 1
ATOM 628 O O . PHE A 1 80 ? 7.218 6.546 -12.578 1.00 93.00 80 PHE A O 1
ATOM 635 N N . ASN A 1 81 ? 6.644 5.248 -14.321 1.00 90.69 81 ASN A N 1
ATOM 636 C CA . ASN A 1 81 ? 6.050 6.309 -15.140 1.00 90.69 81 ASN A CA 1
ATOM 637 C C . ASN A 1 81 ? 4.550 6.492 -14.889 1.00 90.69 81 ASN A C 1
ATOM 639 O O . ASN A 1 81 ? 4.005 7.550 -15.199 1.00 90.69 81 ASN A O 1
ATOM 643 N N . HIS A 1 82 ? 3.876 5.472 -14.351 1.00 91.06 82 HIS A N 1
ATOM 644 C CA . HIS A 1 82 ? 2.438 5.490 -14.120 1.00 91.06 82 HIS A CA 1
ATOM 645 C C . HIS A 1 82 ? 2.104 5.195 -12.656 1.00 91.06 82 HIS A C 1
ATOM 647 O O . HIS A 1 82 ? 2.777 4.409 -11.992 1.00 91.06 82 HIS A O 1
ATOM 653 N N . TRP A 1 83 ? 1.028 5.800 -12.147 1.00 89.06 83 TRP A N 1
ATOM 654 C CA . TRP A 1 83 ? 0.597 5.623 -10.754 1.00 89.06 83 TRP A CA 1
ATOM 655 C C . TRP A 1 83 ? 0.349 4.142 -10.409 1.00 89.06 83 TRP A C 1
ATOM 657 O O . TRP A 1 83 ? 0.772 3.669 -9.356 1.00 89.06 83 TRP A O 1
ATOM 667 N N . PHE A 1 84 ? -0.262 3.387 -11.324 1.00 90.81 84 PHE A N 1
ATOM 668 C CA . PHE A 1 84 ? -0.538 1.954 -11.142 1.00 90.81 84 PHE A CA 1
ATOM 669 C C . PHE A 1 84 ? 0.692 1.044 -11.174 1.00 90.81 84 PHE A C 1
ATOM 671 O O . PHE A 1 84 ? 0.553 -0.143 -10.904 1.00 90.81 84 PHE A O 1
ATOM 678 N N . ASP A 1 85 ? 1.882 1.566 -11.455 1.00 93.06 85 ASP A N 1
ATOM 679 C CA . ASP A 1 85 ? 3.088 0.740 -11.524 1.00 93.06 85 ASP A CA 1
ATOM 680 C C . ASP A 1 85 ? 3.816 0.654 -10.178 1.00 93.06 85 ASP A C 1
ATOM 682 O O . ASP A 1 85 ? 4.695 -0.185 -9.999 1.00 93.06 85 ASP A O 1
ATOM 686 N N . GLY A 1 86 ? 3.466 1.511 -9.212 1.00 94.25 86 GLY A N 1
ATOM 687 C CA . GLY A 1 86 ? 4.110 1.489 -7.904 1.00 94.25 86 GLY A CA 1
ATOM 688 C C . GLY A 1 86 ? 3.904 0.149 -7.188 1.00 94.25 86 GLY A C 1
ATOM 689 O O . GLY A 1 86 ? 2.841 -0.470 -7.292 1.00 94.25 86 GLY A O 1
ATOM 690 N N . MET A 1 87 ? 4.913 -0.306 -6.444 1.00 96.44 87 MET A N 1
ATOM 691 C CA . MET A 1 87 ? 4.867 -1.614 -5.781 1.00 96.44 87 MET A CA 1
ATOM 692 C C . MET A 1 87 ? 3.806 -1.635 -4.678 1.00 96.44 87 MET A C 1
ATOM 694 O O . MET A 1 87 ? 3.703 -0.687 -3.892 1.00 96.44 87 MET A O 1
ATOM 698 N N . ALA A 1 88 ? 3.042 -2.726 -4.619 1.00 97.12 88 ALA A N 1
ATOM 699 C CA . ALA A 1 88 ? 1.947 -2.923 -3.679 1.00 97.12 88 ALA A CA 1
ATOM 700 C C . ALA A 1 88 ? 2.395 -2.818 -2.214 1.00 97.12 88 ALA A C 1
ATOM 702 O O . ALA A 1 88 ? 3.249 -3.574 -1.743 1.00 97.12 88 ALA A O 1
ATOM 703 N N . LEU A 1 89 ? 1.762 -1.910 -1.480 1.00 97.50 89 LEU A N 1
ATOM 704 C CA . LEU A 1 89 ? 1.909 -1.710 -0.049 1.00 97.50 89 LEU A CA 1
ATOM 705 C C . LEU A 1 89 ? 0.552 -1.941 0.614 1.00 97.50 89 LEU A C 1
ATOM 707 O O . LEU A 1 89 ? -0.433 -1.256 0.331 1.00 97.50 89 LEU A O 1
ATOM 711 N N . LEU A 1 90 ? 0.504 -2.916 1.519 1.00 97.69 90 LEU A N 1
ATOM 712 C CA . LEU A 1 90 ? -0.684 -3.169 2.315 1.00 97.69 90 LEU A CA 1
ATOM 713 C C . LEU A 1 90 ? -0.632 -2.322 3.579 1.00 97.69 90 LEU A C 1
ATOM 715 O O . LEU A 1 90 ? 0.379 -2.285 4.278 1.00 97.69 90 LEU A O 1
ATOM 719 N N . HIS A 1 91 ? -1.757 -1.701 3.897 1.00 97.69 91 HIS A N 1
ATOM 720 C CA . HIS A 1 91 ? -1.976 -0.910 5.097 1.00 97.69 91 HIS A CA 1
ATOM 721 C C . HIS A 1 91 ? -3.018 -1.602 5.968 1.00 97.69 91 HIS A C 1
ATOM 723 O O . HIS A 1 91 ? -4.066 -2.016 5.473 1.00 97.69 91 HIS A O 1
ATOM 729 N N . GLN A 1 92 ? -2.761 -1.691 7.270 1.00 97.94 92 GLN A N 1
ATOM 730 C CA . GLN A 1 92 ? -3.708 -2.208 8.249 1.00 97.94 92 GLN A CA 1
ATOM 731 C C . GLN A 1 92 ? -3.936 -1.181 9.352 1.00 97.94 92 GLN A C 1
ATOM 733 O O . GLN A 1 92 ? -2.989 -0.744 10.000 1.00 97.94 92 GLN A O 1
ATOM 738 N N . PHE A 1 93 ? -5.208 -0.891 9.617 1.00 97.81 93 PHE A N 1
ATOM 739 C CA . PHE A 1 93 ? -5.672 -0.226 10.828 1.00 97.81 93 PHE A CA 1
ATOM 740 C C . PHE A 1 93 ? -6.408 -1.255 11.679 1.00 97.81 93 PHE A C 1
ATOM 742 O O . PHE A 1 93 ? -7.501 -1.699 11.320 1.00 97.81 93 PHE A O 1
ATOM 749 N N . LYS A 1 94 ? -5.796 -1.682 12.781 1.00 97.88 94 LYS A N 1
ATOM 750 C CA . LYS A 1 94 ? -6.417 -2.620 13.715 1.00 97.88 94 LYS A CA 1
ATOM 751 C C . LYS A 1 94 ? -7.128 -1.829 14.800 1.00 97.88 94 LYS A C 1
ATOM 753 O O . LYS A 1 94 ? -6.489 -1.064 15.514 1.00 97.88 94 LYS A O 1
ATOM 758 N N . ILE A 1 95 ? -8.434 -2.030 14.911 1.00 97.75 95 ILE A N 1
ATOM 759 C CA . ILE A 1 95 ? -9.312 -1.346 15.857 1.00 97.75 95 ILE A CA 1
ATOM 760 C C . ILE A 1 95 ? -9.747 -2.361 16.905 1.00 97.75 95 ILE A C 1
ATOM 762 O O . ILE A 1 95 ? -10.313 -3.398 16.562 1.00 97.75 95 ILE A O 1
ATOM 766 N N . THR A 1 96 ? -9.474 -2.081 18.177 1.00 96.06 96 THR A N 1
ATOM 767 C CA . THR A 1 96 ? -9.864 -2.947 19.296 1.00 96.06 96 THR A CA 1
ATOM 768 C C . THR A 1 96 ? -10.136 -2.098 20.531 1.00 96.06 96 THR A C 1
ATOM 770 O O . THR A 1 96 ? -9.270 -1.335 20.952 1.00 96.06 96 THR A O 1
ATOM 773 N N . ASN A 1 97 ? -11.328 -2.230 21.123 1.00 92.81 97 ASN A N 1
ATOM 774 C CA . ASN A 1 97 ? -11.723 -1.545 22.364 1.00 92.81 97 ASN A CA 1
ATOM 775 C C . ASN A 1 97 ? -11.443 -0.029 22.345 1.00 92.81 97 ASN A C 1
ATOM 777 O O . ASN A 1 97 ? -10.880 0.528 23.284 1.00 92.81 97 ASN A O 1
ATOM 781 N N . GLY A 1 98 ? -11.772 0.633 21.234 1.00 93.12 98 GLY A N 1
ATOM 782 C CA . GLY A 1 98 ? -11.551 2.071 21.062 1.00 93.12 98 GLY A CA 1
ATOM 783 C C . GLY A 1 98 ? -10.096 2.496 20.836 1.00 93.12 98 GLY A C 1
ATOM 784 O O . GLY A 1 98 ? -9.850 3.686 20.681 1.00 93.12 98 GLY A O 1
ATOM 785 N N . SER A 1 99 ? -9.145 1.560 20.774 1.00 95.25 99 SER A N 1
ATOM 786 C CA . SER A 1 99 ? -7.748 1.810 20.397 1.00 95.25 99 SER A CA 1
ATOM 787 C C . SER A 1 99 ? -7.501 1.444 18.935 1.00 95.25 99 SER A C 1
ATOM 789 O O . SER A 1 99 ? -8.103 0.497 18.425 1.00 95.25 99 SER A O 1
ATOM 791 N N . VAL A 1 100 ? -6.593 2.166 18.268 1.00 97.69 100 VAL A N 1
ATOM 792 C CA . VAL A 1 100 ? -6.224 1.916 16.867 1.00 97.69 100 VAL A CA 1
ATOM 793 C C . VAL A 1 100 ? -4.716 1.855 16.706 1.00 97.69 100 VAL A C 1
ATOM 795 O O . VAL A 1 100 ? -4.006 2.801 17.062 1.00 97.69 100 VAL A O 1
ATOM 798 N N . THR A 1 101 ? -4.242 0.764 16.111 1.00 98.12 101 THR A N 1
ATOM 799 C CA . THR A 1 101 ? -2.854 0.632 15.668 1.00 98.12 101 THR A CA 1
ATOM 800 C C . THR A 1 101 ? -2.764 0.612 14.151 1.00 98.12 101 THR A C 1
ATOM 802 O O . THR A 1 101 ? -3.665 0.123 13.466 1.00 98.12 101 THR A O 1
ATOM 805 N N . TYR A 1 102 ? -1.670 1.155 13.629 1.00 98.38 102 TYR A N 1
ATOM 806 C CA . TYR A 1 102 ? -1.344 1.156 12.210 1.00 98.38 102 TYR A CA 1
ATOM 807 C C . TYR A 1 102 ? -0.111 0.296 11.954 1.00 98.38 102 TYR A C 1
ATOM 809 O O . TYR A 1 102 ? 0.840 0.326 12.731 1.00 98.38 102 TYR A O 1
ATOM 817 N N . LYS A 1 103 ? -0.113 -0.438 10.846 1.00 97.94 103 LYS A N 1
ATOM 818 C CA . LYS A 1 103 ? 1.086 -1.065 10.288 1.00 97.94 103 LYS A CA 1
ATOM 819 C C . LYS A 1 103 ? 0.984 -1.118 8.770 1.00 97.94 103 LYS A C 1
ATOM 821 O O . LYS A 1 103 ? -0.122 -1.142 8.220 1.00 97.94 103 LYS A O 1
ATOM 826 N N . SER A 1 104 ? 2.121 -1.193 8.099 1.00 97.94 104 SER A N 1
ATOM 827 C CA . SER A 1 104 ? 2.190 -1.407 6.657 1.00 97.94 104 SER A CA 1
ATOM 828 C C . SER A 1 104 ? 3.303 -2.371 6.287 1.00 97.94 104 SER A C 1
ATOM 830 O O . SER A 1 104 ? 4.300 -2.485 6.997 1.00 97.94 104 SER A O 1
ATOM 832 N N . ARG A 1 105 ? 3.116 -3.086 5.179 1.00 97.56 105 ARG A N 1
ATOM 833 C CA . ARG A 1 105 ? 4.113 -4.018 4.651 1.00 97.56 105 ARG A CA 1
ATOM 834 C C . ARG A 1 105 ? 3.992 -4.136 3.143 1.00 97.56 105 ARG A C 1
ATOM 836 O O . ARG A 1 105 ? 2.875 -4.227 2.624 1.00 97.56 105 ARG A O 1
ATOM 843 N N . PHE A 1 106 ? 5.123 -4.140 2.449 1.00 97.44 106 PHE A N 1
ATOM 844 C CA . PHE A 1 106 ? 5.143 -4.401 1.018 1.00 97.44 106 PHE A CA 1
ATOM 845 C C . PHE A 1 106 ? 4.694 -5.832 0.735 1.00 97.44 106 PHE A C 1
ATOM 847 O O . PHE A 1 106 ? 5.078 -6.785 1.428 1.00 97.44 106 PHE A O 1
ATOM 854 N N . LEU A 1 107 ? 3.880 -5.994 -0.306 1.00 96.31 107 LEU A N 1
ATOM 855 C CA . LEU A 1 107 ? 3.550 -7.316 -0.807 1.00 96.31 107 LEU A CA 1
ATOM 856 C C . LEU A 1 107 ? 4.837 -7.959 -1.319 1.00 96.31 107 LEU A C 1
ATOM 858 O O . LEU A 1 107 ? 5.520 -7.421 -2.185 1.00 96.31 107 LEU A O 1
ATOM 862 N N . SER A 1 108 ? 5.173 -9.129 -0.784 1.00 95.06 108 SER A N 1
ATOM 863 C CA . SER A 1 108 ? 6.364 -9.879 -1.191 1.00 95.06 108 SER A CA 1
ATOM 864 C C . SER A 1 108 ? 6.125 -10.641 -2.502 1.00 95.06 108 SER A C 1
ATOM 866 O O . SER A 1 108 ? 6.321 -11.857 -2.547 1.00 95.06 108 SER A O 1
ATOM 868 N N . SER A 1 109 ? 5.674 -9.923 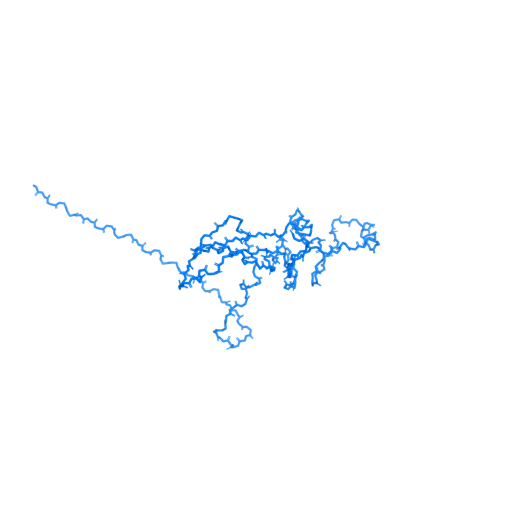-3.533 1.00 94.19 109 SER A N 1
ATOM 869 C CA . SER A 1 109 ? 5.468 -10.434 -4.888 1.00 94.19 109 SER A CA 1
ATOM 870 C C . SER A 1 109 ? 6.805 -10.754 -5.561 1.00 94.19 109 SER A C 1
ATOM 872 O O . SER A 1 109 ? 7.860 -10.250 -5.156 1.00 94.19 109 SER A O 1
ATOM 874 N N . ASP A 1 110 ? 6.780 -11.602 -6.579 1.00 94.00 110 ASP A N 1
ATOM 875 C CA . ASP A 1 110 ? 7.965 -11.955 -7.354 1.00 94.00 110 ASP A CA 1
ATOM 876 C C . ASP A 1 110 ? 8.505 -10.733 -8.104 1.00 94.00 110 ASP A C 1
ATOM 878 O O . ASP A 1 110 ? 9.719 -10.537 -8.156 1.00 94.00 110 ASP A O 1
ATOM 882 N N . SER A 1 111 ? 7.623 -9.850 -8.587 1.00 92.75 111 SER A N 1
ATOM 883 C CA . SER A 1 111 ? 8.005 -8.574 -9.205 1.00 92.75 111 SER A CA 1
ATOM 884 C C . SER A 1 111 ? 8.715 -7.660 -8.206 1.00 92.75 111 SER A C 1
ATOM 886 O O . SER A 1 111 ? 9.779 -7.120 -8.514 1.00 92.75 111 SER A O 1
ATOM 888 N N . TYR A 1 112 ? 8.200 -7.539 -6.975 1.00 94.31 112 TYR A N 1
ATOM 889 C CA . TYR A 1 112 ? 8.836 -6.732 -5.933 1.00 94.31 112 TYR A CA 1
ATOM 890 C C . TYR A 1 112 ? 10.217 -7.276 -5.551 1.00 94.31 112 TYR A C 1
ATOM 892 O O . TYR A 1 112 ? 11.189 -6.518 -5.519 1.00 94.31 112 TYR A O 1
ATOM 900 N N . LYS A 1 113 ? 10.328 -8.590 -5.314 1.00 94.88 113 LYS A N 1
ATOM 901 C CA . LYS A 1 113 ? 11.602 -9.246 -4.980 1.00 94.88 113 LYS A CA 1
ATOM 902 C C . LYS A 1 113 ? 12.617 -9.096 -6.106 1.00 94.88 113 LYS A C 1
ATOM 904 O O . LYS A 1 113 ? 13.719 -8.619 -5.858 1.00 94.88 113 LYS A O 1
ATOM 909 N N . ALA A 1 114 ? 12.232 -9.415 -7.341 1.00 92.06 114 ALA A N 1
ATOM 910 C CA . ALA A 1 114 ? 13.123 -9.349 -8.493 1.00 92.06 114 ALA A CA 1
ATOM 911 C C . ALA A 1 114 ? 13.620 -7.921 -8.756 1.00 92.06 114 ALA A C 1
ATOM 913 O O . ALA A 1 114 ? 14.797 -7.724 -9.072 1.00 92.06 114 ALA A O 1
ATOM 914 N N . ASN A 1 115 ? 12.746 -6.921 -8.601 1.00 92.12 115 ASN A N 1
ATOM 915 C CA . ASN A 1 115 ? 13.138 -5.525 -8.746 1.00 92.12 115 ASN A CA 1
ATOM 916 C C . ASN A 1 115 ? 14.099 -5.090 -7.619 1.00 92.12 115 ASN A C 1
ATOM 918 O O . ASN A 1 115 ? 15.101 -4.420 -7.875 1.00 92.12 115 ASN A O 1
ATOM 922 N N . ASN A 1 116 ? 13.819 -5.487 -6.373 1.00 92.44 116 ASN A N 1
ATOM 923 C CA . ASN A 1 116 ? 14.635 -5.128 -5.213 1.00 92.44 116 ASN A CA 1
ATOM 924 C C . ASN A 1 116 ? 16.014 -5.815 -5.230 1.00 92.44 116 ASN A C 1
ATOM 926 O O . ASN A 1 116 ? 17.020 -5.161 -4.973 1.00 92.44 116 ASN A O 1
ATOM 930 N N . GLU A 1 117 ? 16.081 -7.097 -5.602 1.00 93.31 117 GLU A N 1
ATOM 931 C CA . GLU A 1 117 ? 17.325 -7.874 -5.719 1.00 93.31 117 GLU A CA 1
ATOM 932 C C . GLU A 1 117 ? 18.282 -7.295 -6.763 1.00 93.31 117 GLU A C 1
ATOM 934 O O . GLU A 1 117 ? 19.486 -7.211 -6.527 1.00 93.31 117 GLU A O 1
ATOM 939 N N . LYS A 1 118 ? 17.758 -6.866 -7.918 1.00 89.38 118 LYS A N 1
ATOM 940 C CA . LYS A 1 118 ? 18.577 -6.277 -8.992 1.00 89.38 118 LYS A CA 1
ATOM 941 C C . LYS A 1 118 ? 18.730 -4.760 -8.873 1.00 89.38 118 LYS A C 1
ATOM 943 O O . LYS A 1 118 ? 19.353 -4.154 -9.744 1.00 89.38 118 LYS A O 1
ATOM 948 N N . ASN A 1 119 ? 18.149 -4.151 -7.835 1.00 91.38 119 ASN A N 1
ATOM 949 C CA . ASN A 1 119 ? 18.123 -2.707 -7.595 1.00 91.38 119 ASN A CA 1
ATOM 950 C C . ASN A 1 119 ? 17.721 -1.881 -8.839 1.00 91.38 119 ASN A C 1
ATOM 952 O O . ASN A 1 119 ? 18.263 -0.806 -9.104 1.00 91.38 119 ASN A O 1
ATOM 956 N N . ARG A 1 120 ? 16.793 -2.417 -9.641 1.00 90.25 120 ARG A N 1
ATOM 957 C CA . ARG A 1 120 ? 16.260 -1.797 -10.862 1.00 90.25 120 ARG A CA 1
ATOM 958 C C . ARG A 1 120 ? 14.896 -2.388 -11.196 1.00 90.25 120 ARG A C 1
ATOM 960 O O . ARG A 1 120 ? 14.578 -3.484 -10.755 1.00 90.25 120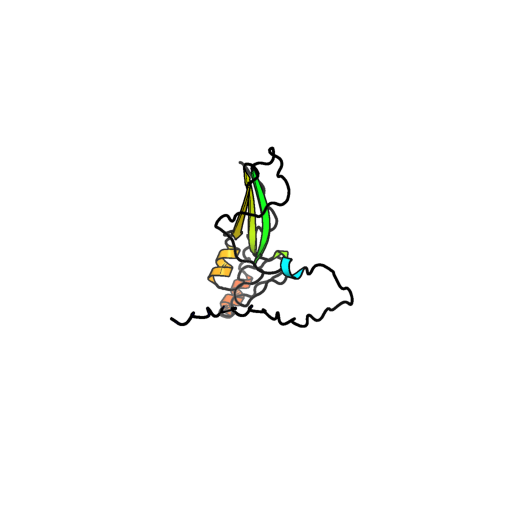 ARG A O 1
ATOM 967 N N . ILE A 1 121 ? 14.116 -1.707 -12.028 1.00 89.88 121 ILE A N 1
ATOM 968 C CA . ILE A 1 121 ? 12.847 -2.251 -12.530 1.00 89.88 121 ILE A CA 1
ATOM 969 C C . ILE A 1 121 ? 13.178 -3.301 -13.607 1.00 89.88 121 ILE A C 1
ATOM 971 O O . ILE A 1 121 ? 13.787 -2.981 -14.632 1.00 89.88 121 ILE A O 1
ATOM 975 N N . VAL A 1 122 ? 12.860 -4.568 -13.336 1.00 87.75 122 VAL A N 1
ATOM 976 C CA . VAL A 1 122 ? 13.157 -5.732 -14.195 1.00 87.75 122 VAL A CA 1
ATOM 977 C C . VAL A 1 122 ? 11.899 -6.386 -14.750 1.00 87.75 122 VAL A C 1
ATOM 979 O O . VAL A 1 122 ? 11.989 -7.089 -15.753 1.00 87.75 122 VAL A O 1
ATOM 982 N N . VAL A 1 123 ? 10.755 -6.162 -14.101 1.00 86.62 123 VAL A N 1
ATOM 983 C CA . VAL A 1 123 ? 9.433 -6.592 -14.564 1.00 86.62 123 VAL A CA 1
ATOM 984 C C . VAL A 1 123 ? 8.700 -5.388 -15.145 1.00 86.62 123 VAL A C 1
ATOM 986 O O . VAL A 1 123 ? 8.704 -4.313 -14.549 1.00 86.62 123 VAL A O 1
ATOM 989 N N . SER A 1 124 ? 8.108 -5.563 -16.327 1.00 88.06 124 SER A N 1
ATOM 990 C CA . SER A 1 124 ? 7.275 -4.529 -16.942 1.00 88.06 124 SER A CA 1
ATOM 991 C C . SER A 1 124 ? 5.932 -4.438 -16.226 1.00 88.06 124 SER A C 1
ATOM 993 O O . SER A 1 124 ? 5.263 -5.450 -16.027 1.00 88.06 124 SER A O 1
ATOM 995 N N . GLU A 1 125 ? 5.548 -3.217 -15.876 1.00 90.69 125 GLU A N 1
ATOM 996 C CA . GLU A 1 125 ? 4.264 -2.895 -15.251 1.00 90.69 125 GLU A CA 1
ATOM 997 C C . GLU A 1 125 ? 3.316 -2.271 -16.292 1.00 90.69 125 GLU A C 1
ATOM 999 O O . GLU A 1 125 ? 3.611 -2.258 -17.489 1.00 90.69 125 GLU A O 1
ATOM 1004 N N . PHE A 1 126 ? 2.172 -1.743 -15.857 1.00 88.69 126 PHE A N 1
ATOM 1005 C CA . PHE A 1 126 ? 1.131 -1.207 -16.736 1.00 88.69 126 PHE A CA 1
ATOM 1006 C C . PHE A 1 126 ? 1.627 -0.083 -17.666 1.00 88.69 126 PHE A C 1
ATOM 1008 O O . PHE A 1 126 ? 1.382 -0.130 -18.871 1.00 88.69 126 PHE A O 1
ATOM 1015 N N . GLY A 1 127 ? 2.318 0.925 -17.128 1.00 86.31 127 GLY A N 1
ATOM 1016 C CA . GLY A 1 127 ? 2.818 2.087 -17.876 1.00 86.31 127 GLY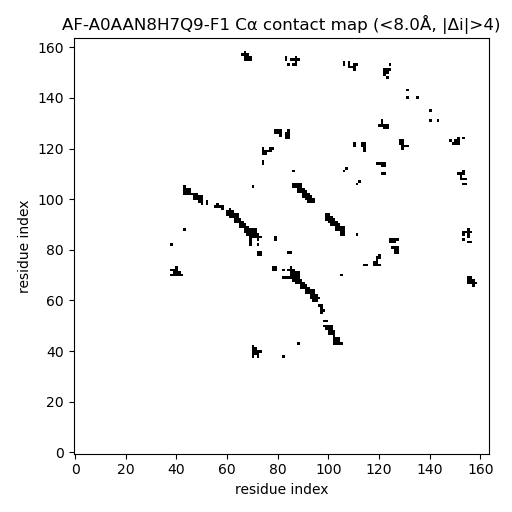 A CA 1
ATOM 1017 C C . GLY A 1 127 ? 4.343 2.201 -17.936 1.00 86.31 127 GLY A C 1
ATOM 1018 O O . GLY A 1 127 ? 4.872 3.160 -18.504 1.00 86.31 127 GLY A O 1
ATOM 1019 N N . THR A 1 128 ? 5.066 1.236 -17.367 1.00 85.38 128 THR A N 1
ATOM 1020 C CA . THR A 1 128 ? 6.530 1.230 -17.299 1.00 85.38 128 THR A CA 1
ATOM 1021 C C . THR A 1 128 ? 7.063 -0.032 -17.949 1.00 85.38 128 THR A C 1
ATOM 1023 O O . THR A 1 128 ? 7.120 -1.099 -17.339 1.00 85.38 128 THR A O 1
ATOM 1026 N N . LEU A 1 129 ? 7.480 0.107 -19.206 1.00 82.62 129 LEU A N 1
ATOM 1027 C CA . LEU A 1 129 ? 8.141 -0.961 -19.943 1.00 82.62 129 LEU A CA 1
ATOM 1028 C C . LEU A 1 129 ? 9.608 -1.054 -19.530 1.00 82.62 129 LEU A C 1
ATOM 1030 O O . LEU A 1 129 ? 10.344 -0.064 -19.540 1.00 82.62 129 LEU A O 1
ATOM 1034 N N . THR A 1 130 ? 10.048 -2.261 -19.197 1.00 77.81 130 THR A N 1
ATOM 1035 C CA . THR A 1 130 ? 11.449 -2.528 -18.883 1.00 77.81 130 THR A CA 1
ATOM 1036 C C . THR A 1 130 ? 12.210 -2.877 -20.143 1.00 77.81 130 THR A C 1
ATOM 1038 O O . THR A 1 130 ? 11.824 -3.782 -20.883 1.00 77.81 130 THR A O 1
ATOM 1041 N N . MET A 1 131 ? 13.341 -2.213 -20.353 1.00 65.88 131 MET A N 1
ATOM 1042 C CA . MET A 1 131 ? 14.278 -2.633 -21.385 1.00 65.88 131 MET A CA 1
ATOM 1043 C C . MET A 1 131 ? 15.044 -3.885 -20.928 1.00 65.88 131 MET A C 1
ATOM 1045 O O . MET A 1 131 ? 15.345 -4.016 -19.733 1.00 65.88 131 MET A O 1
ATOM 1049 N N . PRO A 1 132 ? 15.371 -4.807 -21.854 1.00 64.44 132 PRO A N 1
ATOM 1050 C CA . PRO A 1 132 ? 16.238 -5.940 -21.552 1.00 64.44 132 PRO A CA 1
ATOM 1051 C C . PRO A 1 132 ? 17.572 -5.447 -20.985 1.00 64.44 132 PRO A C 1
ATOM 1053 O O . PRO A 1 132 ? 18.012 -4.337 -21.289 1.00 64.44 132 PRO A O 1
ATOM 1056 N N . ASP A 1 133 ? 18.185 -6.269 -20.129 1.00 63.66 133 ASP A N 1
ATOM 1057 C CA . ASP A 1 133 ? 19.409 -5.909 -19.411 1.00 63.66 133 ASP A CA 1
ATOM 1058 C C . ASP A 1 133 ? 20.471 -5.368 -20.390 1.00 63.66 133 ASP A C 1
ATOM 1060 O O . ASP A 1 133 ? 20.772 -6.052 -21.374 1.00 63.66 133 ASP A O 1
ATOM 1064 N N . PRO A 1 134 ? 21.033 -4.163 -20.166 1.00 59.78 134 PRO A N 1
ATOM 1065 C CA . PRO A 1 134 ? 22.061 -3.603 -21.042 1.00 59.78 134 PRO A CA 1
ATOM 1066 C C . PRO A 1 134 ? 23.306 -4.497 -21.146 1.00 59.78 134 PRO A C 1
ATOM 1068 O O . PRO A 1 134 ? 24.043 -4.389 -22.123 1.00 59.78 134 PRO A O 1
ATOM 1071 N N . CYS A 1 135 ? 23.513 -5.402 -20.184 1.00 62.62 135 CYS A N 1
ATOM 1072 C CA . CYS A 1 135 ? 24.589 -6.388 -20.190 1.00 62.62 135 CYS A CA 1
ATOM 1073 C C . CYS A 1 135 ? 24.271 -7.653 -21.012 1.00 62.62 135 CYS A C 1
ATOM 1075 O O . CYS A 1 135 ? 25.108 -8.551 -21.080 1.00 62.62 135 CYS A O 1
ATOM 1077 N N . GLN A 1 136 ? 23.085 -7.773 -21.624 1.00 63.53 136 GLN A N 1
ATOM 1078 C CA . GLN A 1 136 ? 22.786 -8.904 -22.505 1.00 63.53 136 GLN A CA 1
ATOM 1079 C C . GLN A 1 136 ? 23.523 -8.767 -23.840 1.00 63.53 136 GLN A C 1
ATOM 1081 O O . GLN A 1 136 ? 23.394 -7.769 -24.552 1.00 63.53 136 GLN A O 1
ATOM 1086 N N . ASN A 1 137 ? 24.246 -9.821 -24.221 1.00 68.12 137 ASN A N 1
ATOM 1087 C CA . ASN A 1 137 ? 24.908 -9.899 -25.522 1.00 68.12 137 ASN A CA 1
ATOM 1088 C C . ASN A 1 137 ? 23.884 -9.853 -26.674 1.00 68.12 137 ASN A C 1
ATOM 1090 O O . ASN A 1 137 ? 22.714 -10.202 -26.506 1.00 68.12 137 ASN A O 1
ATOM 1094 N N . PHE A 1 138 ? 24.327 -9.477 -27.881 1.00 65.50 138 PHE A N 1
ATOM 1095 C CA . PHE A 1 138 ? 23.457 -9.302 -29.058 1.00 65.50 138 PHE A CA 1
ATOM 1096 C C . PHE A 1 138 ? 22.535 -10.507 -29.331 1.00 65.50 138 PHE A C 1
ATOM 1098 O O . PHE A 1 138 ? 21.357 -10.325 -29.638 1.00 65.50 138 PHE A O 1
ATOM 1105 N N . PHE A 1 139 ? 23.047 -11.730 -29.153 1.00 65.50 139 PHE A N 1
ATOM 1106 C CA . PHE A 1 139 ? 22.278 -12.970 -29.300 1.00 65.50 139 PHE A CA 1
ATOM 1107 C C . PHE A 1 139 ? 21.219 -13.156 -28.213 1.00 65.50 139 PHE A C 1
ATOM 1109 O O . PHE A 1 139 ? 20.095 -13.527 -28.532 1.00 65.50 139 PHE A O 1
ATOM 1116 N N . GLN A 1 140 ? 21.527 -12.844 -26.951 1.00 63.16 140 GLN A N 1
ATOM 1117 C CA . GLN A 1 140 ? 20.535 -12.899 -25.875 1.00 63.16 140 GLN A CA 1
ATOM 1118 C C . GLN A 1 140 ? 19.432 -11.859 -26.089 1.00 63.16 140 GLN A C 1
ATOM 1120 O O . GLN A 1 140 ? 18.262 -12.184 -25.950 1.00 63.16 140 GLN A O 1
ATOM 1125 N N . ARG A 1 141 ? 19.778 -10.657 -26.571 1.00 64.38 141 ARG A N 1
ATOM 1126 C CA . ARG A 1 141 ? 18.797 -9.628 -26.960 1.00 64.38 141 ARG A CA 1
ATOM 1127 C C . ARG A 1 141 ? 17.918 -10.049 -28.146 1.00 64.38 141 ARG A C 1
ATOM 1129 O O . ARG A 1 141 ? 16.824 -9.519 -28.335 1.00 64.38 141 ARG A O 1
ATOM 1136 N N . PHE A 1 142 ? 18.410 -10.931 -29.015 1.00 68.88 142 PHE A N 1
ATOM 1137 C CA . PHE A 1 142 ? 17.609 -11.522 -30.087 1.00 68.88 142 PHE A CA 1
ATOM 1138 C C . PHE A 1 142 ? 16.692 -12.620 -29.542 1.00 68.88 142 PHE A C 1
ATOM 1140 O O . PHE A 1 142 ? 15.491 -12.566 -29.787 1.00 68.88 142 PHE A O 1
ATOM 1147 N N . LEU A 1 143 ? 17.233 -13.548 -28.748 1.00 67.12 143 LEU A N 1
ATOM 1148 C CA . LEU A 1 143 ? 16.484 -14.640 -28.121 1.00 67.12 143 LEU A CA 1
ATOM 1149 C C . LEU A 1 143 ? 15.397 -14.134 -27.163 1.00 67.12 143 LEU A C 1
ATOM 1151 O O . LEU A 1 143 ? 14.298 -14.677 -27.159 1.00 67.12 143 LEU A O 1
ATOM 1155 N N . SER A 1 144 ? 15.637 -13.027 -26.454 1.00 65.00 144 SER A N 1
ATOM 1156 C CA . SER A 1 144 ? 14.660 -12.406 -25.553 1.00 65.00 144 SER A CA 1
ATOM 1157 C C . SER A 1 144 ? 13.401 -11.899 -26.263 1.00 65.00 144 SER A C 1
ATOM 1159 O O . SER A 1 144 ? 12.412 -11.616 -25.602 1.00 65.00 144 SER A O 1
ATOM 1161 N N . ARG A 1 145 ? 13.408 -11.752 -27.599 1.00 62.72 145 ARG A N 1
ATOM 1162 C CA . ARG A 1 145 ? 12.188 -11.442 -28.370 1.00 62.72 145 ARG A CA 1
ATOM 1163 C C . ARG A 1 145 ? 11.246 -12.637 -28.498 1.00 62.72 145 ARG A C 1
ATOM 1165 O O . ARG A 1 145 ? 10.075 -12.441 -28.803 1.00 62.72 145 ARG A O 1
ATOM 1172 N N . PHE A 1 146 ? 11.765 -13.848 -28.318 1.00 70.19 146 PHE A N 1
ATOM 1173 C CA . PHE A 1 146 ? 11.004 -15.094 -28.393 1.00 70.19 146 PHE A CA 1
ATOM 1174 C C . PHE A 1 146 ? 10.602 -15.607 -27.005 1.00 70.19 146 PHE A C 1
ATOM 1176 O O . PHE A 1 146 ? 9.756 -16.493 -26.905 1.00 70.19 146 PHE A O 1
ATOM 1183 N N . GLU A 1 147 ? 11.166 -15.038 -25.937 1.00 64.31 147 GLU A N 1
ATOM 1184 C CA . GLU A 1 147 ? 10.703 -15.258 -24.570 1.00 64.31 147 GLU A CA 1
ATOM 1185 C C . GLU A 1 147 ? 9.484 -14.372 -24.291 1.00 64.31 147 GLU A C 1
ATOM 1187 O O . GLU A 1 147 ? 9.540 -13.147 -24.403 1.00 64.31 147 GLU A O 1
ATOM 1192 N N . LEU A 1 148 ? 8.365 -14.996 -23.918 1.00 59.72 148 LEU A N 1
ATOM 1193 C CA . LEU A 1 148 ? 7.190 -14.270 -23.445 1.00 59.72 148 LEU A CA 1
ATOM 1194 C C . LEU A 1 148 ? 7.561 -13.504 -22.165 1.00 59.72 148 LEU A C 1
ATOM 1196 O O . LEU A 1 148 ? 7.999 -14.135 -21.196 1.00 59.72 148 LEU A O 1
ATOM 1200 N N . PRO A 1 149 ? 7.393 -12.168 -22.126 1.00 66.75 149 PRO A N 1
ATOM 1201 C CA . PRO A 1 149 ? 7.653 -11.410 -20.915 1.00 66.75 149 PRO A CA 1
ATOM 1202 C C . PRO A 1 149 ? 6.744 -11.929 -19.800 1.00 66.75 149 PRO A C 1
ATOM 1204 O O . PRO A 1 149 ? 5.539 -12.109 -19.991 1.00 66.75 149 PRO A O 1
ATOM 1207 N N . LYS A 1 150 ? 7.333 -12.198 -18.631 1.00 70.25 150 LYS A N 1
ATOM 1208 C CA . LYS A 1 150 ? 6.562 -12.592 -17.451 1.00 70.25 150 LYS A CA 1
ATOM 1209 C C . LYS A 1 150 ? 5.576 -11.478 -17.115 1.00 70.25 150 LYS A C 1
ATOM 1211 O O . LYS A 1 150 ? 5.962 -10.313 -17.042 1.00 70.25 150 LYS A O 1
ATOM 1216 N N . SER A 1 151 ? 4.315 -11.855 -16.924 1.00 81.75 151 SER A N 1
ATOM 1217 C CA . SER A 1 151 ? 3.294 -10.927 -16.450 1.00 81.75 151 SER A CA 1
ATOM 1218 C C . SER A 1 151 ? 3.621 -10.483 -15.024 1.00 81.75 151 SER A C 1
ATOM 1220 O O . SER A 1 151 ? 4.185 -11.260 -14.250 1.00 81.75 151 SER A O 1
ATOM 1222 N N . THR A 1 152 ? 3.285 -9.238 -14.699 1.00 87.94 152 THR A N 1
ATOM 1223 C CA . THR A 1 152 ? 3.454 -8.693 -13.352 1.00 87.94 152 THR A CA 1
ATOM 1224 C C . THR A 1 152 ? 2.491 -9.359 -12.370 1.00 87.94 152 THR A C 1
ATOM 1226 O O . THR A 1 152 ? 1.327 -9.618 -12.679 1.00 87.94 152 THR A O 1
ATOM 1229 N N . ASP A 1 153 ? 2.984 -9.619 -11.164 1.00 93.44 153 ASP A N 1
ATOM 1230 C CA . ASP A 1 153 ? 2.206 -10.058 -10.005 1.00 93.44 153 ASP A CA 1
ATOM 1231 C C . ASP A 1 153 ? 2.087 -8.943 -8.945 1.00 93.44 153 ASP A C 1
ATOM 1233 O O . ASP A 1 153 ? 1.792 -9.194 -7.772 1.00 93.44 153 ASP A O 1
ATOM 1237 N N . ASN A 1 154 ? 2.307 -7.687 -9.353 1.00 93.38 154 ASN A N 1
ATOM 1238 C CA . ASN A 1 154 ? 2.110 -6.500 -8.528 1.00 93.38 154 ASN A CA 1
ATOM 1239 C C . ASN A 1 154 ? 0.616 -6.252 -8.246 1.00 93.38 154 ASN A C 1
ATOM 1241 O O . ASN A 1 154 ? -0.053 -5.439 -8.883 1.00 93.38 154 ASN A O 1
ATOM 1245 N N . ALA A 1 155 ? 0.073 -6.956 -7.256 1.00 94.25 155 ALA A N 1
ATOM 1246 C CA . ALA A 1 155 ? -1.312 -6.800 -6.830 1.00 94.25 155 ALA A CA 1
ATOM 1247 C C . ALA A 1 155 ? -1.482 -5.561 -5.933 1.00 94.25 155 ALA A C 1
ATOM 1249 O O . ALA A 1 155 ? -1.674 -5.701 -4.729 1.00 94.25 155 ALA A O 1
ATOM 1250 N N . ASN A 1 156 ? -1.409 -4.349 -6.497 1.00 93.31 156 ASN A N 1
ATOM 1251 C CA . ASN A 1 156 ? -1.519 -3.072 -5.764 1.00 93.31 156 ASN A CA 1
ATOM 1252 C C . ASN A 1 156 ? -2.934 -2.452 -5.759 1.00 93.31 156 ASN A C 1
ATOM 1254 O O . ASN A 1 156 ? -3.143 -1.404 -5.153 1.00 93.31 156 ASN A O 1
ATOM 1258 N N . VAL A 1 157 ? -3.907 -3.084 -6.424 1.00 93.62 157 VAL A N 1
ATOM 1259 C CA . VAL A 1 157 ? -5.253 -2.516 -6.616 1.00 93.62 157 VAL A CA 1
ATOM 1260 C C . VAL A 1 157 ? -6.207 -2.891 -5.483 1.00 93.62 157 VAL A C 1
ATOM 1262 O O . VAL A 1 157 ? -6.806 -2.024 -4.850 1.00 93.62 157 VAL A O 1
ATOM 1265 N N . SER A 1 158 ? -6.397 -4.189 -5.237 1.00 93.88 158 SER A N 1
ATOM 1266 C CA . SER A 1 158 ? -7.410 -4.682 -4.299 1.00 93.88 158 SER A CA 1
ATOM 1267 C C . SER A 1 158 ? -7.054 -6.068 -3.766 1.00 93.88 158 SER A C 1
ATOM 1269 O O . SER A 1 158 ? -6.133 -6.715 -4.259 1.00 93.88 158 SER A O 1
ATOM 1271 N N . PHE A 1 159 ? -7.788 -6.512 -2.752 1.00 93.06 159 PHE A N 1
ATOM 1272 C CA . PHE A 1 159 ? -7.753 -7.867 -2.216 1.00 93.06 159 PHE A CA 1
ATOM 1273 C C . PHE A 1 159 ? -9.189 -8.334 -1.962 1.00 93.06 159 PHE A C 1
ATOM 1275 O O . PHE A 1 159 ? -10.097 -7.530 -1.748 1.00 93.06 159 PHE A O 1
ATOM 1282 N N . VAL A 1 160 ? -9.392 -9.646 -1.977 1.00 93.50 160 VAL A N 1
ATOM 1283 C CA . VAL A 1 160 ? -10.673 -10.273 -1.657 1.00 93.50 160 VAL A CA 1
ATOM 1284 C C . VAL A 1 160 ? -10.411 -11.544 -0.869 1.00 93.50 160 VAL A C 1
ATOM 1286 O O . VAL A 1 160 ? -9.429 -12.245 -1.117 1.00 93.50 160 VAL A O 1
ATOM 1289 N N . THR A 1 161 ? -11.284 -11.847 0.083 1.00 92.38 161 THR A N 1
ATOM 1290 C CA . THR A 1 161 ? -11.258 -13.137 0.767 1.00 92.38 161 THR A CA 1
ATOM 1291 C C . THR A 1 161 ? -11.782 -14.202 -0.185 1.00 92.38 161 THR A C 1
ATOM 1293 O O . THR A 1 161 ? -12.916 -14.116 -0.657 1.00 92.38 161 THR A O 1
ATOM 1296 N N . TYR A 1 162 ? -10.971 -15.217 -0.464 1.00 90.88 162 TYR A N 1
ATOM 1297 C CA . TYR A 1 162 ? -11.357 -16.338 -1.310 1.00 90.88 162 TYR A CA 1
ATOM 1298 C C . TYR A 1 162 ? -11.132 -17.645 -0.558 1.00 90.88 162 TYR A C 1
ATOM 1300 O O . TYR A 1 162 ? -10.009 -17.940 -0.172 1.00 90.88 162 TYR A O 1
ATOM 1308 N N . LYS A 1 163 ? -12.204 -18.430 -0.389 1.00 91.75 163 LYS A N 1
ATOM 1309 C CA . LYS A 1 163 ? -12.212 -19.730 0.313 1.00 91.75 163 LYS A CA 1
ATOM 1310 C C . LYS A 1 163 ? -11.873 -19.701 1.817 1.00 91.75 163 LYS A C 1
ATOM 1312 O O . LYS A 1 163 ? -11.621 -20.763 2.376 1.00 91.75 163 LYS A O 1
ATOM 1317 N N . GLY A 1 164 ? -12.008 -18.541 2.462 1.00 72.31 164 GLY A N 1
ATOM 1318 C CA . GLY A 1 164 ? -11.889 -18.389 3.922 1.00 72.31 164 GLY A CA 1
ATOM 1319 C C . GLY A 1 164 ? -10.451 -18.439 4.403 1.00 72.31 164 GLY A C 1
ATOM 1320 O O . GLY A 1 164 ? -10.258 -18.923 5.536 1.00 72.31 164 GLY A O 1
#

Secondary structure (DSSP, 8-state):
----------PPP------------SSS--SPPPGGGGGS------SPEE----S---TT--EEEEEEEEEE-EETTEE-SSGGGSEEEEEEEEEETTEEEEEEEE---HHHHHHHHTTS--S--SS-PPPPPTTS-HHHHHHTTTSPPPPP----S-------

Organism: NCBI:txid159716